Protein AF-A0A9D4LC58-F1 (afdb_monomer_lite)

Sequence (52 aa):
MPINLQKWSEGANVHLENLSEGADVHLENLSEGADVHLKNLCEGADVRLGLI

pLDDT: mean 76.55, std 6.72, range [57.16, 85.0]

Organism: Dreissena polymorpha (NCBI:txid45954)

Radius of gyration: 10.91 Å; chains: 1; bounding box: 24×16×27 Å

Secondary structure (DSSP, 8-state):
-EEEEEEE-TT-EEEEE---TT-EEEEEEEPTT-EEEEE-PPTT-EEEEEE-

Foldseek 3Di:
DEAEDEDDPAQAEAADEDQDAQYEYEAEADEPNYHYHYYDDDPNYHYYYYYD

Structure (mmCIF, N/CA/C/O backbone):
data_AF-A0A9D4LC58-F1
#
_entry.id   AF-A0A9D4LC58-F1
#
loop_
_atom_site.group_PDB
_atom_site.id
_atom_site.type_symbol
_atom_site.label_atom_id
_atom_site.label_alt_id
_atom_site.label_comp_id
_atom_site.label_asym_id
_atom_site.label_entity_id
_atom_site.label_seq_id
_atom_site.pdbx_PDB_ins_code
_atom_site.Cartn_x
_atom_site.Cartn_y
_atom_site.Cartn_z
_atom_site.occupancy
_atom_site.B_iso_or_equiv
_atom_site.auth_seq_id
_atom_site.auth_comp_id
_atom_site.auth_asym_id
_atom_site.auth_atom_id
_atom_site.pdbx_PDB_model_num
ATOM 1 N N . MET A 1 1 ? 10.718 -8.290 -4.235 1.00 65.12 1 MET A N 1
ATOM 2 C CA . MET A 1 1 ? 10.627 -8.806 -2.845 1.00 65.12 1 MET A CA 1
ATOM 3 C C . MET A 1 1 ? 9.298 -8.321 -2.293 1.00 65.12 1 MET A C 1
ATOM 5 O O . MET A 1 1 ? 9.072 -7.120 -2.399 1.00 65.12 1 MET A O 1
ATOM 9 N N . PRO A 1 2 ? 8.411 -9.202 -1.803 1.00 71.94 2 PRO A N 1
ATOM 10 C CA . PRO A 1 2 ? 7.079 -8.783 -1.392 1.00 71.94 2 PRO A CA 1
ATOM 11 C C . PRO A 1 2 ? 7.113 -8.047 -0.047 1.00 71.94 2 PRO A C 1
ATOM 13 O O . PRO A 1 2 ? 7.741 -8.510 0.909 1.00 71.94 2 PRO A O 1
ATOM 16 N N . ILE A 1 3 ? 6.433 -6.906 0.016 1.00 76.25 3 ILE A N 1
ATOM 17 C CA . ILE A 1 3 ? 6.180 -6.137 1.233 1.00 76.25 3 ILE A CA 1
ATOM 18 C C . ILE A 1 3 ? 4.811 -6.574 1.747 1.00 76.25 3 ILE A C 1
ATOM 20 O O . ILE A 1 3 ? 3.783 -6.250 1.160 1.00 76.25 3 ILE A O 1
ATOM 24 N N . ASN A 1 4 ? 4.806 -7.324 2.847 1.00 73.38 4 ASN A N 1
ATOM 25 C CA . ASN A 1 4 ? 3.578 -7.793 3.479 1.00 73.38 4 ASN A CA 1
ATOM 26 C C . ASN A 1 4 ? 3.375 -7.047 4.794 1.00 73.38 4 ASN A C 1
ATOM 28 O O . ASN A 1 4 ? 4.195 -7.166 5.708 1.00 73.38 4 ASN A O 1
ATOM 32 N N . LEU A 1 5 ? 2.279 -6.303 4.893 1.00 71.75 5 LEU A N 1
ATOM 33 C CA . LEU A 1 5 ? 1.870 -5.609 6.109 1.00 71.75 5 LEU A CA 1
ATOM 34 C C . LEU A 1 5 ? 0.540 -6.207 6.575 1.00 71.75 5 LEU A C 1
ATOM 36 O O . LEU A 1 5 ? -0.474 -6.115 5.887 1.00 71.75 5 LEU A O 1
ATOM 40 N N . GLN A 1 6 ? 0.554 -6.827 7.755 1.00 65.31 6 GLN A N 1
ATOM 41 C CA . GLN A 1 6 ? -0.619 -7.469 8.345 1.00 65.31 6 GLN A CA 1
ATOM 42 C C . GLN A 1 6 ? -1.032 -6.737 9.624 1.00 65.31 6 GLN A C 1
ATOM 44 O O . GLN A 1 6 ? -0.199 -6.529 10.505 1.00 65.31 6 GLN A O 1
ATOM 49 N N . LYS A 1 7 ? -2.335 -6.433 9.721 1.00 57.97 7 LYS A N 1
ATOM 50 C CA . LYS A 1 7 ? -3.051 -5.777 10.832 1.00 57.97 7 LYS A CA 1
ATOM 51 C C . LYS A 1 7 ? -2.829 -4.282 10.988 1.00 57.97 7 LYS A C 1
ATOM 53 O O . LYS A 1 7 ? -1.808 -3.819 11.485 1.00 57.97 7 LYS A O 1
ATOM 58 N N . TRP A 1 8 ? -3.905 -3.567 10.707 1.00 61.81 8 TRP A N 1
ATOM 59 C CA . TRP A 1 8 ? -4.012 -2.134 10.863 1.00 61.81 8 TRP A CA 1
ATOM 60 C C . TRP A 1 8 ? -5.378 -1.850 11.509 1.00 61.81 8 TRP A C 1
ATOM 62 O O . TRP A 1 8 ? -6.438 -2.039 10.913 1.00 61.81 8 TRP A O 1
ATOM 72 N N . SER A 1 9 ? -5.332 -1.517 12.802 1.00 57.16 9 SER A N 1
ATOM 73 C CA . SER A 1 9 ? -6.482 -1.137 13.638 1.00 57.16 9 SER A CA 1
ATOM 74 C C . SER A 1 9 ? -7.230 0.078 13.074 1.00 57.16 9 SER A C 1
ATOM 76 O O . SER A 1 9 ? -6.666 0.786 12.244 1.00 57.16 9 SER A O 1
ATOM 78 N N . GLU A 1 10 ? -8.470 0.314 13.527 1.00 62.50 10 GLU A N 1
ATOM 79 C CA . GLU A 1 10 ? -9.316 1.443 13.085 1.00 62.50 10 GLU A CA 1
ATOM 80 C C . GLU A 1 10 ? -8.512 2.746 12.957 1.00 62.50 10 GLU A C 1
ATOM 82 O O . GLU A 1 10 ? -7.797 3.137 13.883 1.00 62.50 10 GLU A O 1
ATOM 87 N N . GLY A 1 11 ? -8.609 3.404 11.796 1.00 64.19 11 GLY A N 1
ATOM 88 C CA . GLY A 1 11 ? -7.897 4.660 11.514 1.00 64.19 11 GLY A CA 1
ATOM 89 C C . GLY A 1 11 ? -6.424 4.502 11.119 1.00 64.19 11 GLY A C 1
ATOM 90 O O . GLY A 1 11 ? -5.619 5.420 11.272 1.00 64.19 11 GLY A O 1
ATOM 91 N N . ALA A 1 12 ? -6.047 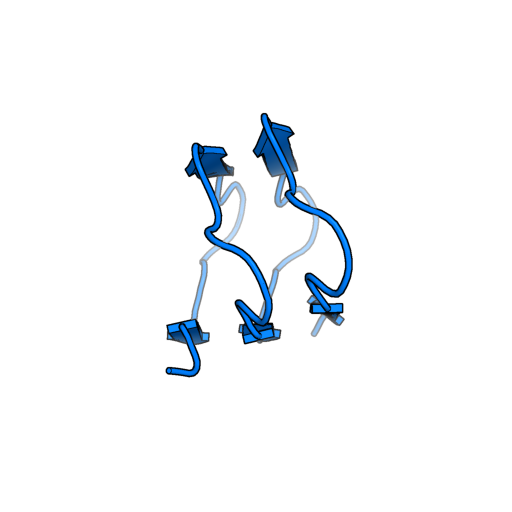3.326 10.641 1.00 71.44 12 ALA A N 1
ATOM 92 C CA . ALA A 1 12 ? -4.729 3.057 10.109 1.00 71.44 12 ALA A CA 1
ATOM 93 C C . ALA A 1 12 ? -4.385 3.858 8.846 1.00 71.44 12 ALA A C 1
ATOM 95 O O . ALA A 1 12 ? -5.025 3.681 7.813 1.00 71.44 12 ALA A O 1
ATOM 96 N N . ASN A 1 13 ? -3.298 4.632 8.902 1.00 76.88 13 ASN A N 1
ATOM 97 C CA . ASN A 1 13 ? -2.726 5.285 7.726 1.00 76.88 13 ASN A CA 1
ATOM 98 C C . ASN A 1 13 ? -1.461 4.569 7.262 1.00 76.88 13 ASN A C 1
ATOM 100 O O . ASN A 1 13 ? -0.423 4.632 7.928 1.00 76.88 13 ASN A O 1
ATOM 104 N N . VAL A 1 14 ? -1.534 3.935 6.094 1.00 77.56 14 VAL A N 1
ATOM 105 C CA . VAL A 1 14 ? -0.384 3.303 5.445 1.00 77.56 14 VAL A CA 1
ATOM 106 C C . VAL A 1 14 ? 0.169 4.243 4.387 1.00 77.56 14 VAL A C 1
ATOM 108 O O . VAL A 1 14 ? -0.553 4.671 3.490 1.00 77.56 14 VAL A O 1
ATOM 111 N N . HIS A 1 15 ? 1.466 4.533 4.471 1.00 80.62 15 HIS A N 1
ATOM 112 C CA . HIS A 1 15 ? 2.164 5.353 3.487 1.00 80.62 15 HIS A CA 1
ATOM 113 C C . HIS A 1 15 ? 3.332 4.574 2.895 1.00 80.62 15 HIS A C 1
ATOM 115 O O . HIS A 1 15 ? 4.252 4.188 3.619 1.00 80.62 15 HIS A O 1
ATOM 121 N N . LEU A 1 16 ? 3.287 4.330 1.587 1.00 78.94 16 LEU A N 1
ATOM 122 C CA . LEU A 1 16 ? 4.349 3.645 0.854 1.00 78.94 16 LEU A CA 1
ATOM 123 C C . LEU A 1 16 ? 4.877 4.556 -0.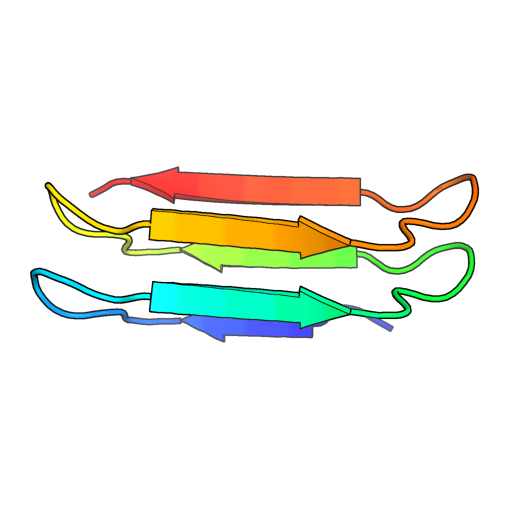251 1.00 78.94 16 LEU A C 1
ATOM 125 O O . LEU A 1 16 ? 4.122 5.047 -1.093 1.00 78.94 16 LEU A O 1
ATOM 129 N N . GLU A 1 17 ? 6.194 4.752 -0.259 1.00 81.94 17 GLU A N 1
ATOM 130 C CA . GLU A 1 17 ? 6.894 5.554 -1.260 1.00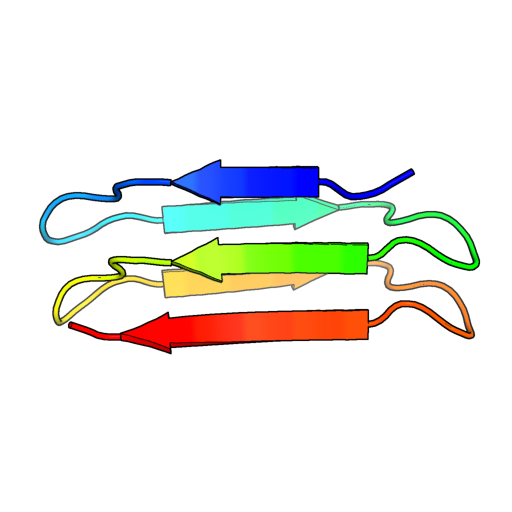 81.94 17 GLU A CA 1
ATOM 131 C C . GLU A 1 17 ? 8.039 4.771 -1.892 1.00 81.94 17 GLU A C 1
ATOM 133 O O . GLU A 1 17 ? 8.683 3.953 -1.235 1.00 81.94 17 GLU A O 1
ATOM 138 N N . ASN A 1 18 ? 8.335 5.101 -3.151 1.00 79.69 18 ASN A N 1
ATOM 139 C CA . ASN A 1 18 ? 9.485 4.588 -3.900 1.00 79.69 18 ASN A CA 1
ATOM 140 C C . ASN A 1 18 ? 9.487 3.057 -3.994 1.00 79.69 18 ASN A C 1
ATOM 142 O O . ASN A 1 18 ? 10.511 2.401 -3.789 1.00 79.69 18 ASN A O 1
ATOM 146 N N . LEU A 1 19 ? 8.320 2.491 -4.303 1.00 79.19 19 LEU A N 1
ATOM 147 C CA . LEU A 1 19 ? 8.187 1.072 -4.592 1.00 79.19 19 LEU A CA 1
ATOM 148 C C . LEU A 1 19 ? 8.933 0.784 -5.896 1.00 79.19 19 LEU A C 1
ATOM 150 O O . LEU A 1 19 ? 8.537 1.239 -6.967 1.00 79.19 19 LEU A O 1
ATOM 154 N N . SER A 1 20 ? 10.047 0.067 -5.765 1.00 78.38 20 SER A N 1
ATOM 155 C CA . SER A 1 20 ? 10.929 -0.304 -6.869 1.00 78.38 20 SER A CA 1
ATOM 156 C C . SER A 1 20 ? 10.215 -1.174 -7.907 1.00 78.38 20 SER A C 1
ATOM 158 O O . SER A 1 20 ? 9.191 -1.787 -7.618 1.00 78.38 20 SER A O 1
ATOM 160 N N . GLU A 1 21 ? 10.785 -1.265 -9.107 1.00 79.06 21 GLU A N 1
ATOM 161 C CA . GLU A 1 21 ? 10.284 -2.129 -10.182 1.00 79.06 21 GLU A CA 1
ATOM 162 C C . GLU A 1 21 ? 10.079 -3.574 -9.684 1.00 79.06 21 GLU A C 1
ATOM 164 O O . GLU A 1 21 ? 10.951 -4.149 -9.022 1.00 79.06 21 GLU A O 1
ATOM 169 N N . GLY A 1 22 ? 8.895 -4.139 -9.937 1.00 76.12 22 GLY A N 1
ATOM 170 C CA . GLY A 1 22 ? 8.517 -5.470 -9.443 1.00 76.12 22 GLY A CA 1
ATOM 171 C C . GLY A 1 22 ? 8.292 -5.566 -7.926 1.00 76.12 22 GLY A C 1
ATOM 172 O O . GLY A 1 22 ? 8.398 -6.655 -7.349 1.00 76.12 22 GLY A O 1
ATOM 173 N N . ALA A 1 23 ? 8.033 -4.444 -7.248 1.00 80.31 23 ALA A N 1
ATOM 174 C CA . ALA A 1 23 ? 7.524 -4.460 -5.882 1.00 80.31 23 ALA A CA 1
ATOM 175 C C . ALA A 1 23 ? 6.119 -5.079 -5.845 1.00 80.31 23 ALA A C 1
ATOM 177 O O . ALA A 1 23 ? 5.256 -4.728 -6.642 1.00 80.31 23 ALA A O 1
ATOM 178 N N . ASP A 1 24 ? 5.901 -5.980 -4.894 1.00 84.38 24 ASP A N 1
ATOM 179 C CA . ASP A 1 24 ? 4.605 -6.614 -4.657 1.00 84.38 24 ASP A CA 1
ATOM 180 C C . ASP A 1 24 ? 4.177 -6.268 -3.233 1.00 84.38 24 ASP A C 1
ATOM 182 O O . ASP A 1 24 ? 4.886 -6.598 -2.278 1.00 84.38 24 ASP A O 1
ATOM 186 N N . VAL A 1 25 ? 3.093 -5.513 -3.087 1.00 83.75 25 VAL A N 1
ATOM 187 C CA . VAL A 1 25 ? 2.630 -4.988 -1.802 1.00 83.75 25 VAL A CA 1
ATOM 188 C C . VAL A 1 25 ? 1.291 -5.607 -1.458 1.00 83.75 25 VAL A C 1
ATOM 190 O O . VAL A 1 25 ? 0.298 -5.388 -2.149 1.00 83.75 25 VAL A O 1
ATOM 193 N N . HIS A 1 26 ? 1.236 -6.290 -0.321 1.00 83.81 26 HIS A N 1
ATOM 194 C CA . HIS A 1 26 ? -0.003 -6.830 0.222 1.00 83.81 26 HIS A CA 1
ATOM 195 C C . HIS A 1 26 ? -0.316 -6.180 1.570 1.00 83.81 26 HIS A C 1
ATOM 197 O O . HIS A 1 26 ? 0.434 -6.333 2.542 1.00 83.81 26 HIS A O 1
ATOM 203 N N . LEU A 1 27 ? -1.436 -5.457 1.617 1.00 81.19 27 LEU A N 1
ATOM 204 C CA . LEU A 1 27 ? -2.007 -4.888 2.834 1.00 81.19 27 LEU A CA 1
ATOM 205 C C . LEU A 1 27 ? -3.293 -5.643 3.164 1.00 81.1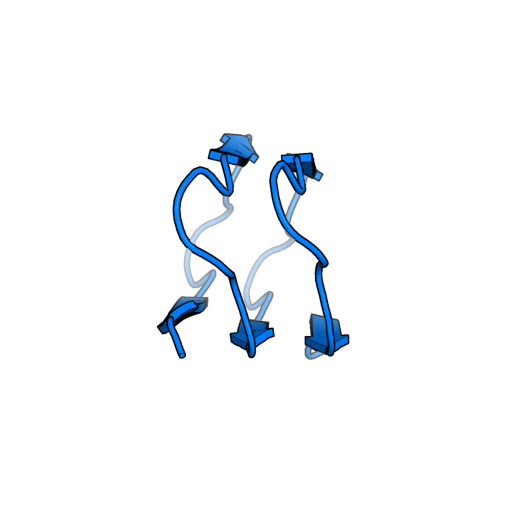9 27 LEU A C 1
ATOM 207 O O . LEU A 1 27 ? -4.250 -5.594 2.397 1.00 81.19 27 LEU A O 1
ATOM 211 N N . GLU A 1 28 ? -3.326 -6.328 4.303 1.00 80.12 28 GLU A N 1
ATOM 212 C CA . GLU A 1 28 ? -4.482 -7.122 4.736 1.00 80.12 28 GLU A CA 1
ATOM 213 C C . GLU A 1 28 ? -4.947 -6.729 6.138 1.00 80.12 28 GLU A C 1
ATOM 215 O O . GLU A 1 28 ? -4.147 -6.324 6.991 1.00 80.12 28 GLU A O 1
ATOM 220 N N . ASN A 1 29 ? -6.233 -6.970 6.409 1.00 77.19 29 ASN A N 1
ATOM 221 C CA . ASN A 1 29 ? -6.910 -6.598 7.650 1.00 77.19 29 ASN A CA 1
ATOM 222 C C . ASN A 1 29 ? -6.971 -5.077 7.842 1.00 77.19 29 ASN A C 1
ATOM 224 O O . ASN A 1 29 ? -6.722 -4.575 8.941 1.00 77.19 29 ASN A O 1
ATOM 228 N N . LEU A 1 30 ? -7.249 -4.356 6.755 1.00 76.31 30 LEU A N 1
ATOM 229 C CA . LEU A 1 30 ? -7.567 -2.936 6.805 1.00 76.31 30 LEU A CA 1
ATOM 230 C C . LEU A 1 30 ? -8.991 -2.783 7.354 1.00 76.31 30 LEU A C 1
ATOM 232 O O . LEU A 1 30 ? -9.928 -3.391 6.842 1.00 76.31 30 LEU A O 1
ATOM 236 N N . SER A 1 31 ? -9.125 -2.007 8.422 1.00 76.94 31 SER A N 1
ATOM 237 C CA . SER A 1 31 ? -10.406 -1.693 9.058 1.00 76.94 31 SER A CA 1
ATOM 238 C C . SER A 1 31 ? -11.086 -0.497 8.389 1.00 76.94 31 SER A C 1
ATOM 240 O O . SER A 1 31 ? -10.468 0.250 7.624 1.00 76.94 31 SER A O 1
ATOM 242 N N . GLU A 1 32 ? -12.376 -0.313 8.673 1.00 72.62 32 GLU A N 1
ATOM 243 C CA . GLU A 1 32 ? -13.149 0.819 8.166 1.00 72.62 32 GLU A CA 1
ATOM 244 C C . GLU A 1 32 ? -12.486 2.150 8.581 1.00 72.62 32 GLU A C 1
ATOM 246 O O . GLU A 1 32 ? -12.105 2.350 9.736 1.00 72.62 32 GLU A O 1
ATOM 251 N N . GLY A 1 33 ? -12.277 3.045 7.611 1.00 74.00 33 GLY A N 1
ATOM 252 C CA . GLY A 1 33 ? -11.552 4.304 7.822 1.00 74.00 33 GLY A CA 1
ATOM 253 C C . GLY A 1 33 ? -10.026 4.222 7.693 1.00 74.00 33 GLY A C 1
ATOM 254 O O . GLY A 1 33 ? -9.359 5.215 7.977 1.00 74.00 33 GLY A O 1
ATOM 255 N N . ALA A 1 34 ? -9.462 3.088 7.264 1.00 78.31 34 ALA A N 1
ATOM 256 C CA . ALA A 1 34 ? -8.057 3.028 6.870 1.00 78.31 34 ALA A CA 1
ATOM 257 C C . ALA A 1 34 ? -7.791 3.871 5.609 1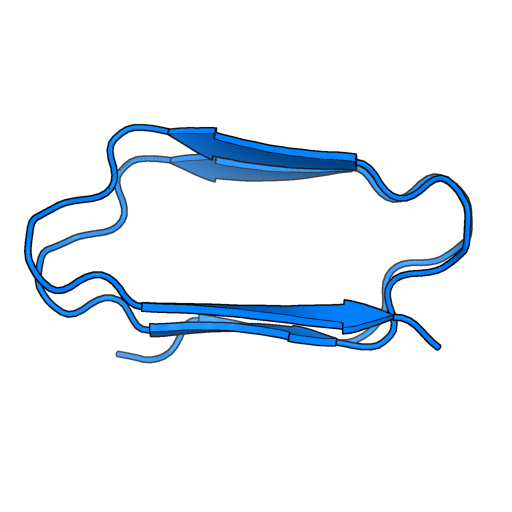.00 78.31 34 ALA A C 1
ATOM 259 O O . ALA A 1 34 ? -8.544 3.798 4.635 1.00 78.31 34 ALA A O 1
ATOM 260 N N . ASP A 1 35 ? -6.698 4.632 5.617 1.00 81.75 35 ASP A N 1
ATOM 261 C CA . ASP A 1 35 ? -6.242 5.430 4.479 1.00 81.75 35 ASP A CA 1
ATOM 262 C C . ASP A 1 35 ? -4.923 4.863 3.944 1.00 81.75 35 ASP A C 1
ATOM 264 O O . ASP A 1 35 ? -3.982 4.592 4.697 1.00 81.75 35 ASP A O 1
ATOM 268 N N . VAL A 1 36 ? -4.845 4.661 2.630 1.00 80.62 36 VAL A N 1
ATOM 269 C CA . VAL A 1 36 ? -3.671 4.077 1.976 1.00 80.62 36 VAL A CA 1
ATOM 270 C C . VAL A 1 36 ? -3.162 5.049 0.926 1.00 80.62 36 VAL A C 1
ATOM 272 O O . VAL A 1 36 ? -3.789 5.266 -0.110 1.00 80.62 36 VAL A O 1
ATOM 275 N N . HIS A 1 37 ? -1.976 5.591 1.182 1.00 83.00 37 HIS A N 1
ATOM 276 C CA . HIS A 1 37 ? -1.282 6.501 0.282 1.00 83.00 37 HIS A CA 1
ATOM 277 C C . HIS A 1 37 ? -0.107 5.788 -0.374 1.00 83.00 37 HIS A C 1
ATOM 279 O O . H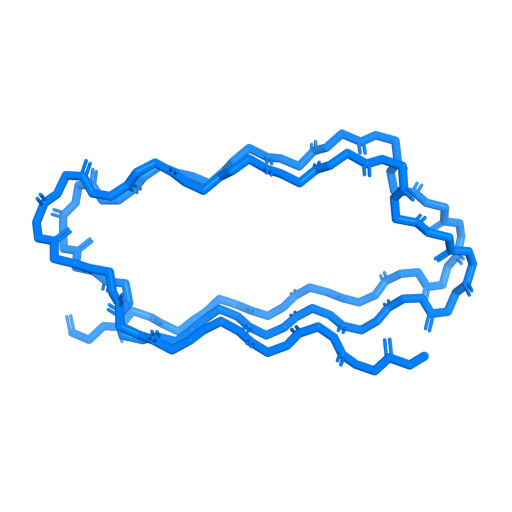IS A 1 37 ? 0.806 5.293 0.291 1.00 83.00 37 HIS A O 1
ATOM 285 N N . LEU A 1 38 ? -0.131 5.753 -1.704 1.00 80.12 38 LEU A N 1
ATOM 286 C CA . LEU A 1 38 ? 0.904 5.144 -2.532 1.00 80.12 38 LEU A CA 1
ATOM 287 C C . LEU A 1 38 ? 1.511 6.221 -3.430 1.00 80.12 38 LEU A C 1
ATOM 289 O O . LEU A 1 38 ? 0.793 6.905 -4.163 1.00 80.12 38 LEU A O 1
ATOM 293 N N . LYS A 1 39 ? 2.836 6.369 -3.394 1.00 81.44 39 LYS A N 1
ATOM 294 C CA . LYS A 1 39 ? 3.572 7.323 -4.235 1.00 81.44 39 LYS A CA 1
ATOM 295 C C . LYS A 1 39 ? 4.769 6.677 -4.915 1.00 81.44 39 LYS A C 1
ATOM 297 O O . LYS A 1 39 ? 5.429 5.810 -4.348 1.00 81.44 39 LYS A O 1
ATOM 302 N N . ASN A 1 40 ? 5.085 7.178 -6.111 1.00 80.38 40 ASN A N 1
ATOM 303 C CA . ASN A 1 40 ? 6.220 6.731 -6.923 1.00 80.38 40 ASN A CA 1
ATOM 304 C C . ASN A 1 40 ? 6.228 5.204 -7.120 1.00 80.38 40 ASN A C 1
ATOM 306 O O . ASN A 1 40 ? 7.218 4.540 -6.826 1.00 80.38 40 ASN A O 1
ATOM 310 N N . LEU A 1 41 ? 5.098 4.657 -7.579 1.00 77.56 41 LEU A N 1
ATOM 311 C CA . LEU A 1 41 ? 5.007 3.270 -8.032 1.00 77.56 41 LEU A CA 1
ATOM 312 C C . LEU A 1 41 ? 5.771 3.138 -9.355 1.00 77.56 41 LEU A C 1
ATOM 314 O O . LEU A 1 41 ? 5.407 3.780 -10.343 1.00 77.56 41 LEU A O 1
ATOM 318 N N . CYS A 1 42 ? 6.840 2.342 -9.364 1.00 81.06 42 CYS A N 1
ATOM 319 C CA . CYS A 1 42 ? 7.538 1.985 -10.595 1.00 81.06 42 CYS A CA 1
ATOM 320 C C . CYS A 1 42 ? 6.708 1.019 -11.456 1.00 81.06 42 CYS A C 1
ATOM 322 O O . CYS A 1 42 ? 5.754 0.392 -10.992 1.00 81.06 42 CYS A O 1
ATOM 324 N N . GLU A 1 43 ? 7.090 0.892 -12.728 1.00 78.44 43 GLU A N 1
ATOM 325 C CA . GLU A 1 43 ? 6.471 -0.052 -13.658 1.00 78.44 43 GLU A CA 1
ATOM 326 C C . GLU A 1 43 ? 6.529 -1.488 -13.100 1.00 78.44 43 GLU A C 1
ATOM 328 O O . GLU A 1 43 ? 7.497 -1.894 -12.456 1.00 78.44 43 GLU A O 1
ATOM 333 N N . GLY A 1 44 ? 5.442 -2.244 -13.261 1.00 77.56 44 GLY A N 1
ATOM 334 C CA . GLY A 1 44 ? 5.343 -3.607 -12.733 1.00 77.56 44 GLY A CA 1
ATOM 335 C C . GLY A 1 44 ? 5.164 -3.726 -11.214 1.00 77.56 44 GLY A C 1
ATOM 336 O O . GLY A 1 44 ? 5.230 -4.844 -10.706 1.00 77.56 44 GLY A O 1
ATOM 337 N N . ALA A 1 45 ? 4.939 -2.628 -10.485 1.00 80.81 45 ALA A N 1
ATOM 338 C CA . ALA A 1 45 ? 4.497 -2.709 -9.096 1.00 80.81 45 ALA A CA 1
ATOM 339 C C . ALA A 1 45 ? 3.046 -3.227 -9.009 1.00 80.81 45 ALA A C 1
ATOM 341 O O . ALA A 1 45 ? 2.163 -2.707 -9.695 1.00 80.81 45 ALA A O 1
ATOM 342 N N . ASP A 1 46 ? 2.802 -4.223 -8.154 1.00 84.62 46 ASP A N 1
ATOM 343 C CA . ASP A 1 46 ? 1.465 -4.744 -7.833 1.00 84.62 46 ASP A CA 1
ATOM 344 C C . ASP A 1 46 ? 1.109 -4.378 -6.387 1.00 84.62 46 ASP A C 1
ATOM 346 O O . ASP A 1 46 ? 1.949 -4.448 -5.485 1.00 84.62 46 ASP A O 1
ATOM 350 N N . VAL A 1 47 ? -0.132 -3.945 -6.170 1.00 81.88 47 VAL A N 1
ATOM 351 C CA . VAL A 1 47 ? -0.630 -3.563 -4.848 1.00 81.88 47 VAL A CA 1
ATOM 352 C C . VAL A 1 47 ? -2.005 -4.165 -4.629 1.00 81.88 47 VAL A C 1
ATOM 354 O O . VAL A 1 47 ? -2.951 -3.889 -5.368 1.00 81.88 47 VAL A O 1
ATOM 357 N N . ARG A 1 48 ? -2.131 -4.952 -3.560 1.00 85.00 48 ARG A N 1
ATOM 358 C CA . ARG A 1 48 ? -3.382 -5.593 -3.152 1.00 85.00 48 ARG A CA 1
ATOM 359 C C . ARG A 1 48 ? -3.792 -5.132 -1.766 1.00 85.00 48 ARG A C 1
ATOM 361 O O . ARG A 1 48 ? -2.993 -5.151 -0.831 1.00 85.00 48 ARG A O 1
ATOM 368 N N . LEU A 1 49 ? -5.058 -4.737 -1.659 1.00 82.06 49 LEU A N 1
ATOM 369 C CA . LEU A 1 49 ? -5.682 -4.256 -0.432 1.00 82.06 49 LEU A CA 1
ATOM 370 C C . LEU A 1 49 ? -6.812 -5.209 -0.030 1.00 82.06 49 LEU A C 1
ATOM 372 O O . LEU A 1 49 ? -7.725 -5.455 -0.819 1.00 82.06 49 LEU A O 1
ATOM 376 N N . GLY A 1 50 ? -6.742 -5.736 1.190 1.00 79.88 50 GLY A N 1
ATOM 377 C CA . GLY A 1 50 ? -7.745 -6.596 1.808 1.00 79.88 50 GLY A CA 1
ATOM 378 C C . GLY A 1 50 ? -8.388 -5.907 3.009 1.00 79.88 50 GLY A C 1
ATOM 379 O O . GLY A 1 50 ? -7.750 -5.748 4.055 1.00 79.88 50 GLY A O 1
ATOM 380 N N . LEU A 1 51 ? -9.651 -5.515 2.845 1.00 75.44 51 LEU A N 1
ATOM 381 C CA . LEU A 1 51 ? -10.510 -5.000 3.913 1.00 75.44 51 LEU A CA 1
ATOM 382 C C . LEU A 1 51 ? -11.151 -6.179 4.666 1.00 75.44 51 LEU A C 1
ATOM 384 O O . LEU A 1 51 ? -11.456 -7.199 4.042 1.00 75.44 51 LEU A O 1
ATOM 388 N N . ILE A 1 52 ? -11.335 -6.044 5.982 1.00 73.06 52 ILE A N 1
ATOM 389 C CA . ILE A 1 52 ? -12.025 -7.028 6.846 1.00 73.06 52 ILE A CA 1
ATOM 390 C C . ILE A 1 52 ? -13.341 -6.497 7.394 1.00 73.06 52 ILE A C 1
ATOM 392 O O . ILE A 1 52 ? -13.429 -5.272 7.618 1.00 73.06 52 ILE A O 1
#